Protein AF-A0A132P4V0-F1 (afdb_monomer)

Sequence (100 aa):
MESVKKQEPFQLTLSKKEEKLRRRKKIIAGIKTNKFLYVMILPGVLYFLIFRYLPMGGLVIAFQDYQPFLGIMGSPWVGFKHFIRLFTEPTFFTLRRLYN

Radius of gyration: 31.34 Å; Cα contacts (8 Å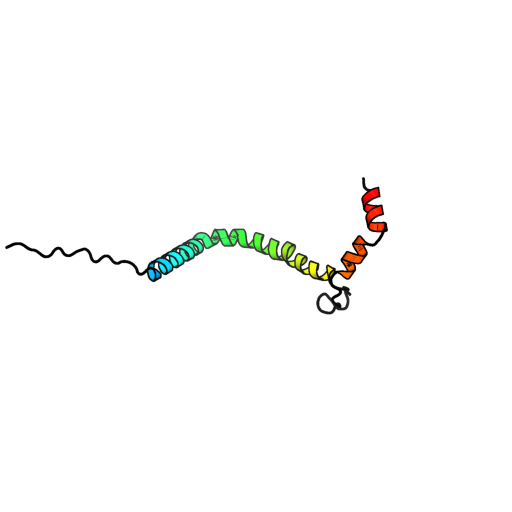, |Δi|>4): 35; chains: 1; bounding box: 52×61×81 Å

Solvent-accessible surface area (backbone atoms only — not comparable to full-atom values): 6090 Å² total; per-residue (Å²): 141,82,79,81,76,80,76,70,77,83,73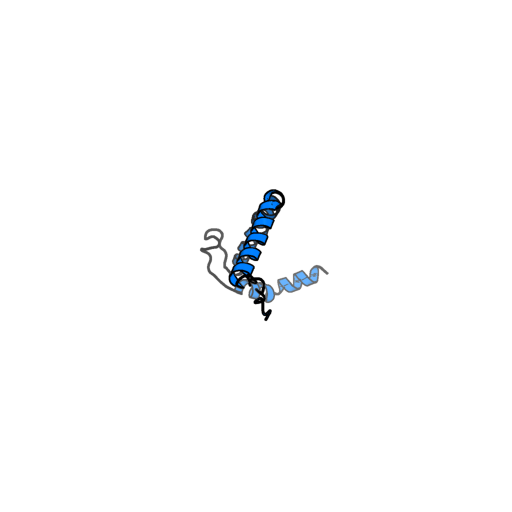,80,72,64,52,72,67,54,51,53,50,50,51,51,51,52,52,55,50,54,55,60,73,46,47,66,63,52,58,68,48,42,61,60,52,50,49,44,44,59,72,57,50,50,61,55,62,57,59,58,48,65,28,29,60,69,38,86,91,50,35,92,86,60,28,54,78,54,51,60,56,59,56,52,49,56,75,67,41,68,62,56,60,51,54,66,57,75,78,112

InterPro domains:
  IPR035906 MetI-like superfamily [SSF161098] (33-93)

pLDDT: mean 81.33, std 12.84, range [42.94, 96.81]

Structure (mmCIF, N/CA/C/O backbone):
data_AF-A0A132P4V0-F1
#
_entry.id   AF-A0A132P4V0-F1
#
loop_
_atom_site.group_PDB
_atom_site.id
_atom_site.type_symbol
_atom_site.label_atom_id
_atom_site.label_alt_id
_atom_site.label_comp_id
_atom_site.label_asym_id
_atom_site.label_entity_id
_atom_site.label_seq_id
_atom_site.pdbx_PDB_ins_code
_atom_site.Cartn_x
_atom_site.Cartn_y
_atom_site.Cartn_z
_atom_site.occupancy
_atom_site.B_iso_or_equiv
_atom_site.auth_seq_id
_atom_site.auth_comp_id
_atom_site.auth_asym_id
_atom_site.auth_atom_id
_atom_site.pdbx_PDB_model_num
ATOM 1 N N . MET A 1 1 ? -22.539 -48.987 61.923 1.00 42.94 1 MET A N 1
ATOM 2 C CA . MET A 1 1 ? -23.271 -48.891 60.642 1.00 42.94 1 MET A CA 1
ATOM 3 C C . MET A 1 1 ? -23.313 -47.426 60.262 1.00 42.94 1 MET A C 1
ATOM 5 O O . MET A 1 1 ? -24.288 -46.752 60.544 1.00 42.94 1 MET A O 1
ATOM 9 N N . GLU A 1 2 ? -22.223 -46.900 59.717 1.00 49.97 2 GLU A N 1
ATOM 10 C CA . GLU A 1 2 ? -22.175 -45.493 59.329 1.00 49.97 2 GLU A CA 1
ATOM 11 C C . GLU A 1 2 ? -21.333 -45.385 58.064 1.00 49.97 2 GLU A C 1
ATOM 13 O O . GLU A 1 2 ? -20.116 -45.250 58.080 1.00 49.97 2 GLU A O 1
ATOM 18 N N . SER A 1 3 ? -22.010 -45.560 56.936 1.00 44.97 3 SER A N 1
ATOM 19 C CA . SER A 1 3 ? -21.506 -45.211 55.615 1.00 44.97 3 SER A CA 1
ATOM 20 C C . SER A 1 3 ? -22.457 -44.175 55.032 1.00 44.97 3 SER A C 1
ATOM 22 O O . SER A 1 3 ? -23.169 -44.404 54.054 1.00 44.97 3 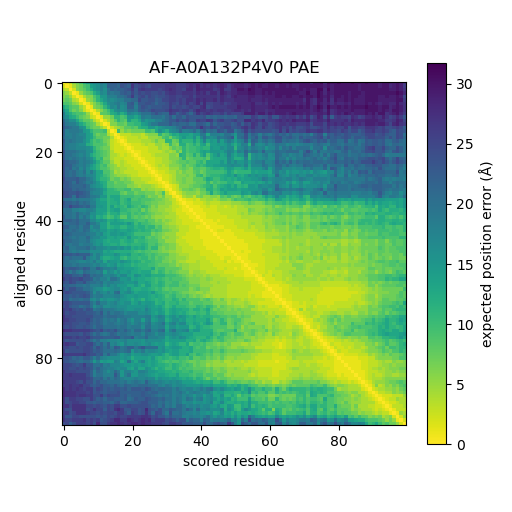SER A O 1
ATOM 24 N N . VAL A 1 4 ? -22.489 -43.006 55.680 1.00 58.97 4 VAL A N 1
ATOM 25 C CA . VAL A 1 4 ? -23.101 -41.810 55.103 1.00 58.97 4 VAL A CA 1
ATOM 26 C C . VAL A 1 4 ? -22.280 -41.448 53.871 1.00 58.97 4 VAL A C 1
ATOM 28 O O . VAL A 1 4 ? -21.158 -40.949 53.927 1.00 58.97 4 VAL A O 1
ATOM 31 N N . LYS A 1 5 ? -22.867 -41.832 52.744 1.00 57.53 5 LYS A N 1
ATOM 32 C CA . LYS A 1 5 ? -22.468 -41.624 51.361 1.00 57.53 5 LYS A CA 1
ATOM 33 C C . LYS A 1 5 ? -21.943 -40.197 51.174 1.00 57.53 5 LYS A C 1
ATOM 35 O O . LYS A 1 5 ? -22.711 -39.243 51.117 1.00 57.53 5 LYS A O 1
ATOM 40 N N . LYS A 1 6 ? -20.620 -40.077 51.078 1.00 53.84 6 LYS A N 1
ATOM 41 C CA . LYS A 1 6 ? -19.894 -38.862 50.705 1.00 53.84 6 LYS A CA 1
ATOM 42 C C . LYS A 1 6 ? -20.426 -38.380 49.352 1.00 53.84 6 LYS A C 1
ATOM 44 O O . LYS A 1 6 ? -20.102 -38.949 48.314 1.00 53.84 6 LYS A O 1
ATOM 49 N N . GLN A 1 7 ? -21.300 -37.378 49.374 1.00 56.84 7 GLN A N 1
ATOM 50 C CA . GLN A 1 7 ? -21.651 -36.607 48.188 1.00 56.84 7 GLN A CA 1
ATOM 51 C C . GLN A 1 7 ? -20.399 -35.834 47.790 1.00 56.84 7 GLN A C 1
ATOM 53 O O . GLN A 1 7 ? -20.018 -34.858 48.434 1.00 56.84 7 GLN A O 1
ATOM 58 N N . GLU A 1 8 ? -19.714 -36.322 46.763 1.00 61.16 8 GLU A N 1
ATOM 59 C CA . GLU A 1 8 ? -18.687 -35.532 46.104 1.00 61.16 8 GLU A CA 1
ATOM 60 C C . GLU A 1 8 ? -19.342 -34.264 45.543 1.00 61.16 8 GLU A C 1
ATOM 62 O O . GLU A 1 8 ? -20.445 -34.350 44.988 1.00 61.16 8 GLU A O 1
ATOM 67 N N . PRO A 1 9 ? -18.724 -33.079 45.705 1.00 49.00 9 PRO A N 1
ATOM 68 C CA . PRO A 1 9 ? -19.276 -31.864 45.133 1.00 49.00 9 PRO A CA 1
ATOM 69 C C . PRO A 1 9 ? -19.427 -32.092 43.631 1.00 49.00 9 PRO A C 1
ATOM 71 O O . PRO A 1 9 ? -18.476 -32.516 42.976 1.00 49.00 9 PRO A O 1
ATOM 74 N N . PHE A 1 10 ? -20.625 -31.845 43.097 1.00 59.88 10 PHE A N 1
ATOM 75 C CA . PHE A 1 10 ? -20.894 -31.854 41.664 1.00 59.88 10 PHE A CA 1
ATOM 76 C C . PHE A 1 10 ? -19.954 -30.840 41.009 1.00 59.88 10 PHE A C 1
ATOM 78 O O . PHE A 1 10 ? -20.235 -29.641 40.963 1.00 59.88 10 PHE A O 1
ATOM 85 N N . GLN A 1 11 ? -18.785 -31.314 40.582 1.00 51.06 11 GLN A N 1
ATOM 86 C CA . GLN A 1 11 ? -17.819 -30.517 39.858 1.00 51.06 11 GLN A CA 1
ATOM 87 C C . GLN A 1 11 ? -18.494 -30.179 38.536 1.00 51.06 11 GLN A C 1
ATOM 89 O O . GLN A 1 11 ? -18.570 -31.017 37.639 1.00 51.06 11 GLN A O 1
ATOM 94 N N . LEU A 1 12 ? -19.014 -28.954 38.421 1.00 59.88 12 LEU A N 1
ATOM 95 C CA . LEU A 1 12 ? -19.341 -28.348 37.138 1.00 59.88 12 LEU A CA 1
ATOM 96 C C . LEU A 1 12 ? -18.026 -28.211 36.371 1.00 59.88 12 LEU A C 1
ATOM 98 O O . LEU A 1 12 ? -17.414 -27.143 36.317 1.00 59.88 12 LEU A O 1
ATOM 102 N N . THR A 1 13 ? -17.558 -29.316 35.795 1.00 60.34 13 THR A N 1
ATOM 103 C CA . THR A 1 13 ? -16.521 -29.305 34.778 1.00 60.34 13 THR A CA 1
ATOM 104 C C . THR A 1 13 ? -17.152 -28.595 33.597 1.00 60.34 13 THR A C 1
ATOM 106 O O . THR A 1 13 ? -17.839 -29.214 32.783 1.00 60.34 13 THR A O 1
ATOM 109 N N . LEU A 1 14 ? -17.011 -27.268 33.566 1.00 63.59 14 LEU A N 1
ATOM 110 C CA . LEU A 1 14 ? -17.449 -26.450 32.449 1.00 63.59 14 LEU A CA 1
ATOM 111 C C . LEU A 1 14 ? -16.876 -27.112 31.206 1.00 63.59 14 LEU A C 1
ATOM 113 O O . LEU A 1 14 ? -15.656 -27.223 31.054 1.00 63.59 14 LEU A O 1
ATOM 117 N N . SER A 1 15 ? -17.763 -27.629 30.356 1.00 75.75 15 SER A N 1
ATOM 118 C CA . SER A 1 15 ? -17.365 -28.236 29.094 1.00 75.75 15 SER A CA 1
ATOM 119 C C . SER A 1 15 ? -16.394 -27.269 28.424 1.00 75.75 15 SER A C 1
ATOM 121 O O . SER A 1 15 ? -16.658 -26.067 28.402 1.00 75.75 15 SER A O 1
ATOM 123 N N . LYS A 1 16 ? -15.258 -27.740 27.889 1.00 72.75 16 LYS A N 1
ATOM 124 C CA . LYS A 1 16 ? -14.226 -26.876 27.263 1.00 72.75 16 LYS A CA 1
ATOM 125 C C . LYS A 1 16 ? -14.823 -25.822 26.310 1.00 72.75 16 LYS A C 1
ATOM 127 O O . LYS A 1 16 ? -14.265 -24.741 26.113 1.00 72.75 16 LYS A O 1
ATOM 132 N N . LYS A 1 17 ? -15.981 -26.135 25.717 1.00 71.25 17 LYS A N 1
ATOM 133 C CA . LYS A 1 17 ? -16.802 -25.242 24.894 1.00 71.25 17 LYS A CA 1
ATOM 134 C C . LYS A 1 17 ? -17.326 -24.016 25.662 1.00 71.25 17 LYS A C 1
ATOM 136 O O . LYS A 1 17 ? -17.238 -22.902 25.146 1.00 71.25 17 LYS A O 1
ATOM 141 N N . GLU A 1 18 ? -17.822 -24.197 26.878 1.00 77.38 18 GLU A N 1
ATOM 142 C CA . GLU A 1 18 ? -18.320 -23.139 27.764 1.00 77.38 18 GLU A CA 1
ATOM 143 C C . GLU A 1 18 ? -17.193 -22.249 28.289 1.00 77.38 18 GLU A C 1
ATOM 145 O O . GLU A 1 18 ? -17.329 -21.023 28.281 1.00 77.38 18 GLU A O 1
ATOM 150 N N . GLU A 1 19 ? -16.033 -22.820 28.626 1.00 80.00 19 GLU A N 1
ATOM 151 C CA . GLU A 1 19 ? -14.848 -22.026 28.975 1.00 80.00 19 GLU A CA 1
ATOM 152 C C . GLU A 1 19 ? -14.382 -21.143 27.811 1.00 80.00 19 GLU A C 1
ATOM 154 O O . GLU A 1 19 ? -14.103 -19.952 27.993 1.00 80.00 19 GLU A O 1
ATOM 159 N N . LYS A 1 20 ? -14.345 -21.690 26.588 1.00 76.31 20 LYS A N 1
ATOM 160 C CA . LYS A 1 20 ? -13.978 -20.937 25.378 1.00 76.31 20 LYS A CA 1
ATOM 161 C C . LYS A 1 20 ? -14.976 -19.814 25.092 1.00 76.31 20 LYS A C 1
ATOM 163 O O . LYS A 1 20 ? -14.567 -18.704 24.739 1.00 76.31 20 LYS A O 1
ATOM 168 N N . LEU A 1 21 ? -16.273 -20.072 25.271 1.00 81.19 21 LEU A N 1
ATOM 169 C CA . LEU A 1 21 ? -17.327 -19.073 25.088 1.00 81.19 21 LEU A CA 1
ATOM 170 C C . LEU A 1 21 ? -17.224 -17.953 26.133 1.00 81.19 21 LEU A C 1
ATOM 172 O O . LEU A 1 21 ? -17.322 -16.773 25.789 1.00 81.19 21 LEU A O 1
ATOM 176 N N . ARG A 1 22 ? -16.957 -18.306 27.392 1.00 81.19 22 ARG A N 1
ATOM 177 C CA . ARG A 1 22 ? -16.782 -17.358 28.497 1.00 81.19 22 ARG A CA 1
ATOM 178 C C . ARG A 1 22 ? -15.515 -16.512 28.328 1.00 81.19 22 ARG A C 1
ATOM 180 O O . ARG A 1 22 ? -15.579 -15.300 28.529 1.00 81.19 22 ARG A O 1
ATOM 187 N N . ARG A 1 23 ? -14.403 -17.096 27.857 1.00 81.81 23 ARG A N 1
ATOM 188 C CA . ARG A 1 23 ? -13.190 -16.347 27.461 1.00 81.81 23 ARG A CA 1
ATOM 189 C C . ARG A 1 23 ? -13.477 -15.351 26.338 1.00 81.81 23 ARG A C 1
ATOM 191 O O . ARG A 1 23 ? -13.119 -14.184 26.469 1.00 81.81 23 ARG A O 1
ATOM 198 N N . ARG A 1 24 ? -14.170 -15.772 25.271 1.00 79.69 24 ARG A N 1
ATOM 199 C CA . ARG A 1 24 ? -14.571 -14.876 24.168 1.00 79.69 24 ARG A CA 1
ATOM 200 C C . ARG A 1 24 ? -15.445 -13.724 24.660 1.00 79.69 24 ARG A C 1
ATOM 202 O O . ARG A 1 24 ? -15.154 -12.574 24.347 1.00 79.69 24 ARG A O 1
ATOM 209 N N . LYS A 1 25 ? -16.465 -14.012 25.478 1.00 79.00 25 LYS A N 1
ATOM 210 C CA . LYS A 1 25 ? -17.328 -12.982 26.079 1.00 79.00 25 LYS A CA 1
ATOM 211 C C . LYS A 1 25 ? -16.535 -12.009 26.955 1.00 79.00 25 LYS A C 1
ATOM 213 O O . LYS A 1 25 ? -16.787 -10.815 26.871 1.00 79.00 25 LYS A O 1
ATOM 218 N N . LYS A 1 26 ? -15.553 -12.483 27.731 1.00 81.62 26 LYS A N 1
ATOM 219 C CA . LYS A 1 26 ? -14.698 -11.632 28.577 1.00 81.62 26 LYS A CA 1
ATOM 220 C C . LYS A 1 26 ? -13.805 -10.695 27.751 1.00 81.62 26 LYS A C 1
ATOM 222 O O . LYS A 1 26 ? -13.691 -9.525 28.092 1.00 81.62 26 LYS A O 1
ATOM 227 N N . ILE A 1 27 ? -13.237 -11.181 26.644 1.00 81.56 27 ILE A N 1
ATOM 228 C CA . ILE A 1 27 ? -12.435 -10.362 25.716 1.00 81.56 27 ILE A CA 1
ATOM 229 C C . ILE A 1 27 ? -13.310 -9.296 25.047 1.00 81.56 27 ILE A C 1
ATOM 231 O O . ILE A 1 27 ? -12.973 -8.117 25.067 1.00 81.56 27 ILE A O 1
ATOM 235 N N . ILE A 1 28 ? -14.467 -9.691 24.511 1.00 81.44 28 ILE A N 1
ATOM 236 C CA . ILE A 1 28 ? -15.398 -8.766 23.847 1.00 81.44 28 ILE A CA 1
ATOM 237 C C . ILE A 1 28 ? -15.960 -7.739 24.844 1.00 81.44 28 ILE A C 1
ATOM 239 O O . ILE A 1 28 ? -16.100 -6.565 24.505 1.00 81.44 28 ILE A O 1
ATOM 243 N N . ALA A 1 29 ? -16.242 -8.154 26.083 1.00 77.56 29 ALA A N 1
ATOM 244 C CA . ALA A 1 29 ? -16.664 -7.253 27.153 1.00 77.56 29 ALA A CA 1
ATOM 245 C C . ALA A 1 29 ? -15.562 -6.242 27.509 1.00 77.56 29 ALA A C 1
ATOM 247 O O . ALA A 1 29 ? -15.858 -5.057 27.617 1.00 77.56 29 ALA A O 1
ATOM 248 N N . GLY A 1 30 ? -14.298 -6.675 27.599 1.00 72.00 30 GLY A N 1
ATOM 249 C CA . GLY A 1 30 ? -13.158 -5.780 27.831 1.00 72.00 30 GLY A CA 1
ATOM 250 C C . GLY A 1 30 ? -12.954 -4.752 26.712 1.00 72.00 30 GLY A C 1
ATOM 251 O O . GLY A 1 30 ? -12.672 -3.588 26.987 1.00 72.00 30 GLY A O 1
ATOM 252 N N . ILE A 1 31 ? -13.176 -5.148 25.455 1.00 74.62 31 ILE A N 1
ATOM 253 C CA . ILE A 1 31 ? -13.126 -4.234 24.302 1.00 74.62 31 ILE A CA 1
ATOM 254 C C . ILE A 1 31 ? -14.270 -3.207 24.367 1.00 74.62 31 ILE A C 1
ATOM 256 O O . ILE A 1 31 ? -14.053 -2.028 24.090 1.00 74.62 31 ILE A O 1
ATOM 260 N N . LYS A 1 32 ? -15.477 -3.621 24.780 1.00 74.75 32 LYS A N 1
ATOM 261 C CA . LYS A 1 32 ? -16.629 -2.714 24.943 1.00 74.75 32 LYS A CA 1
ATOM 262 C C . LYS A 1 32 ? -16.424 -1.669 26.042 1.00 74.75 32 LYS A C 1
ATOM 264 O O . LYS A 1 32 ? -16.866 -0.537 25.860 1.00 74.75 32 LYS A O 1
ATOM 269 N N . THR A 1 33 ? -15.766 -2.022 27.147 1.00 74.38 33 THR A N 1
ATOM 270 C CA . THR A 1 33 ? -15.496 -1.086 28.254 1.00 74.38 33 THR A CA 1
ATOM 271 C C . THR A 1 33 ? -14.582 0.063 27.819 1.00 74.38 33 THR A C 1
ATOM 273 O O . THR A 1 33 ? -14.807 1.206 28.201 1.00 74.38 33 THR A O 1
ATOM 276 N N . ASN A 1 34 ? -13.612 -0.203 26.939 1.00 82.31 34 ASN A N 1
ATOM 277 C CA . ASN A 1 34 ? -12.617 0.783 26.502 1.00 82.31 34 ASN A CA 1
ATOM 278 C C . ASN A 1 34 ? -12.996 1.509 25.199 1.00 82.31 34 ASN A C 1
ATOM 280 O O . ASN A 1 34 ? -12.121 1.924 24.439 1.00 82.31 34 ASN A O 1
ATOM 284 N N . LYS A 1 35 ? -14.295 1.687 24.920 1.00 82.38 35 LYS A N 1
ATOM 285 C CA . LYS A 1 35 ? -14.786 2.306 23.674 1.00 82.38 35 LYS A CA 1
ATOM 286 C C . LYS A 1 35 ? -14.176 3.691 23.407 1.00 82.38 35 LYS A C 1
ATOM 288 O O . LYS A 1 35 ? -13.837 3.983 22.265 1.00 82.38 35 LYS A O 1
ATOM 293 N N . PHE A 1 36 ? -13.994 4.518 24.440 1.00 87.50 36 PHE A N 1
ATOM 294 C CA . PHE A 1 36 ? -13.416 5.862 24.303 1.00 87.50 36 PHE A CA 1
ATOM 295 C C . PHE A 1 36 ? -11.952 5.847 23.846 1.00 87.50 36 PHE A C 1
ATOM 297 O O . PHE A 1 36 ? -11.579 6.654 23.000 1.00 87.50 36 PHE A O 1
ATOM 304 N N . LEU A 1 37 ? -11.149 4.887 24.321 1.00 86.31 37 LEU A N 1
ATOM 305 C CA . LEU A 1 37 ? -9.756 4.729 23.894 1.00 86.31 37 LEU A CA 1
ATOM 306 C C . LEU A 1 37 ? -9.674 4.439 22.388 1.00 86.31 37 LEU A C 1
ATOM 308 O O . LEU A 1 37 ? -8.880 5.046 21.673 1.00 86.31 37 LEU A O 1
ATOM 312 N N . TYR A 1 38 ? -10.545 3.554 21.890 1.00 87.56 38 TYR A N 1
ATOM 313 C CA . TYR A 1 38 ? -10.624 3.259 20.459 1.00 87.56 38 TYR A CA 1
ATOM 314 C C . TYR A 1 38 ? -11.082 4.469 19.646 1.00 87.56 38 TYR A C 1
ATOM 316 O O . TYR A 1 38 ? -10.524 4.708 18.583 1.00 87.56 38 TYR A O 1
ATOM 324 N N . VAL A 1 39 ? -12.045 5.253 20.144 1.00 92.38 39 VAL A N 1
ATOM 325 C CA . VAL A 1 39 ? -12.522 6.476 19.471 1.00 92.38 39 VAL A CA 1
ATOM 326 C C . VAL A 1 39 ? -11.420 7.534 19.364 1.00 92.38 39 VAL A C 1
ATOM 328 O O . VAL A 1 39 ? -11.330 8.186 18.331 1.00 92.38 39 VAL A O 1
ATOM 331 N N . MET A 1 40 ? -10.551 7.674 20.371 1.00 92.00 40 MET A N 1
ATOM 332 C CA . MET A 1 40 ? -9.418 8.612 20.320 1.00 92.00 40 MET A CA 1
ATOM 333 C C . MET A 1 40 ? -8.342 8.200 19.307 1.00 92.00 40 MET A C 1
ATOM 335 O O . MET A 1 40 ? -7.750 9.055 18.655 1.00 92.00 40 MET A O 1
ATOM 339 N N . ILE A 1 41 ? -8.096 6.897 19.152 1.00 94.19 41 ILE A N 1
ATOM 340 C CA . ILE A 1 41 ? -7.118 6.367 18.186 1.00 94.19 41 ILE A CA 1
ATOM 341 C C . ILE A 1 41 ? -7.696 6.344 16.761 1.00 94.19 41 ILE A C 1
ATOM 343 O O . ILE A 1 41 ? -6.955 6.469 15.783 1.00 94.19 41 ILE A O 1
ATOM 347 N N . LEU A 1 42 ? -9.020 6.212 16.639 1.00 94.56 42 LEU A N 1
ATOM 348 C CA . LEU A 1 42 ? -9.743 6.114 15.374 1.00 94.56 42 LEU A CA 1
ATOM 349 C C . LEU A 1 42 ? -9.353 7.192 14.347 1.00 94.56 42 LEU A C 1
ATOM 351 O O . LEU A 1 42 ? -9.006 6.797 13.236 1.00 94.56 42 LEU A O 1
ATOM 355 N N . PRO A 1 43 ? -9.348 8.508 14.654 1.00 94.06 43 PRO A N 1
ATOM 356 C CA . PRO A 1 43 ? -8.995 9.527 13.666 1.00 94.06 43 PRO A CA 1
ATOM 357 C C . PRO A 1 43 ? -7.549 9.398 13.170 1.00 94.06 43 PRO A C 1
ATOM 359 O O . PRO A 1 43 ? -7.305 9.579 11.980 1.00 94.06 43 PRO A O 1
ATOM 362 N N . GLY A 1 44 ? -6.601 9.023 14.037 1.00 94.88 44 GLY A N 1
ATOM 363 C CA . GLY A 1 44 ? -5.201 8.826 13.646 1.00 94.88 44 GLY A CA 1
ATOM 364 C C . GLY A 1 44 ? -5.017 7.627 12.714 1.00 94.88 44 GLY A C 1
ATOM 365 O O . GLY A 1 44 ? -4.338 7.721 11.692 1.00 94.88 44 GLY A O 1
ATOM 366 N N . VAL A 1 45 ? -5.679 6.509 13.022 1.0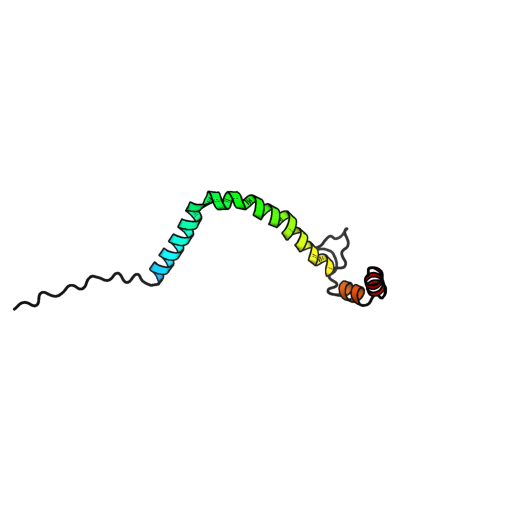0 95.88 45 VAL A N 1
ATOM 367 C CA . VAL A 1 45 ? -5.662 5.315 12.162 1.00 95.88 45 VAL A CA 1
ATOM 368 C C . VAL A 1 45 ? -6.368 5.587 10.838 1.00 95.88 45 VAL A C 1
ATOM 370 O O . VAL A 1 45 ? -5.859 5.207 9.786 1.00 95.88 45 VAL A O 1
ATOM 373 N N . LEU A 1 46 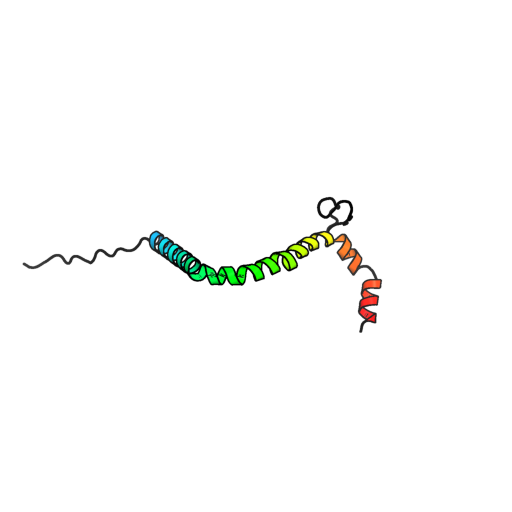? -7.510 6.274 10.866 1.00 96.81 46 LEU A N 1
ATOM 374 C CA . LEU A 1 46 ? -8.264 6.609 9.662 1.00 96.81 46 LEU A CA 1
ATOM 375 C C . LEU A 1 46 ? -7.449 7.519 8.737 1.00 96.81 46 LEU A C 1
ATOM 377 O O . LEU A 1 46 ? -7.356 7.255 7.539 1.00 96.81 46 LEU A O 1
ATOM 381 N N . TYR A 1 47 ? -6.793 8.534 9.305 1.00 96.12 47 TYR A N 1
ATOM 382 C CA . TYR A 1 47 ? -5.866 9.395 8.577 1.00 96.12 47 TYR A CA 1
ATOM 383 C C . TYR A 1 47 ? -4.743 8.578 7.929 1.00 96.12 47 TYR A C 1
ATOM 385 O O . TYR A 1 47 ? -4.494 8.701 6.733 1.00 96.12 47 TYR A O 1
ATOM 393 N N . PHE A 1 48 ? -4.099 7.690 8.687 1.00 96.06 48 PHE A N 1
ATOM 394 C CA . PHE A 1 48 ? -3.026 6.848 8.163 1.00 96.06 48 PHE A CA 1
ATOM 395 C C . PHE A 1 48 ? -3.500 5.943 7.015 1.00 96.06 48 PHE A C 1
ATOM 397 O O . PHE A 1 48 ? -2.817 5.810 5.999 1.00 96.06 48 PHE A O 1
ATOM 404 N N . LEU A 1 49 ? -4.684 5.343 7.141 1.00 96.00 49 LEU A N 1
ATOM 405 C CA . LEU A 1 49 ? -5.252 4.494 6.095 1.00 96.00 49 LEU A CA 1
ATOM 406 C C . LEU A 1 49 ? -5.509 5.282 4.806 1.00 96.00 49 LEU A C 1
ATOM 408 O O . LEU A 1 49 ? -5.108 4.839 3.732 1.00 96.00 49 LEU A O 1
ATOM 412 N N . ILE A 1 50 ? -6.119 6.462 4.907 1.00 96.19 50 ILE A N 1
ATOM 413 C CA . ILE A 1 50 ? -6.476 7.272 3.736 1.00 96.19 50 ILE A CA 1
ATOM 414 C C . ILE A 1 50 ? -5.234 7.894 3.094 1.00 96.19 50 ILE A C 1
AT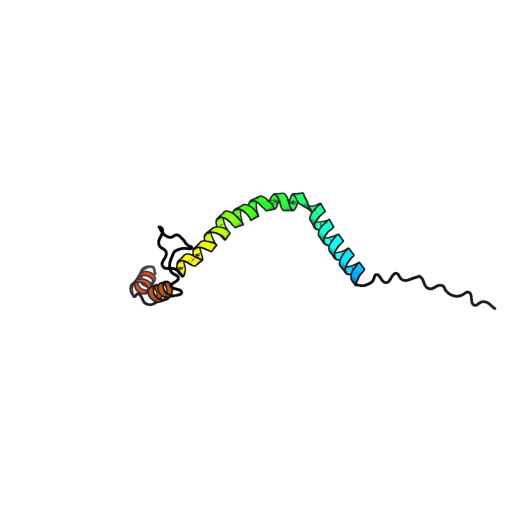OM 416 O O . ILE A 1 50 ? -5.058 7.811 1.885 1.00 96.19 50 ILE A O 1
ATOM 420 N N . PHE A 1 51 ? -4.355 8.509 3.881 1.00 94.31 51 PHE A N 1
ATOM 421 C CA . PHE A 1 51 ? -3.264 9.312 3.327 1.00 94.31 51 PHE A CA 1
ATOM 422 C C . PHE A 1 51 ? -1.970 8.541 3.109 1.00 94.31 51 PHE A C 1
ATOM 424 O O . PHE A 1 51 ? -1.130 8.997 2.341 1.00 94.31 51 PHE A O 1
ATOM 431 N N . ARG A 1 52 ? -1.774 7.391 3.761 1.00 92.31 52 ARG A N 1
ATOM 432 C CA . ARG A 1 52 ? -0.535 6.613 3.630 1.00 92.31 52 ARG A CA 1
ATOM 433 C C . ARG A 1 52 ? -0.749 5.231 3.043 1.00 92.31 52 ARG A C 1
ATOM 435 O O . ARG A 1 52 ? 0.100 4.793 2.277 1.00 92.31 52 ARG A O 1
ATOM 442 N N . TYR A 1 53 ? -1.849 4.550 3.359 1.00 94.44 53 TYR A N 1
ATOM 443 C CA . TYR A 1 53 ? -2.098 3.208 2.824 1.00 94.44 53 TYR A CA 1
ATOM 444 C C . TYR A 1 53 ? -2.775 3.239 1.449 1.00 94.44 53 TYR A C 1
ATOM 446 O O . TYR A 1 53 ? -2.363 2.522 0.543 1.00 94.44 53 TYR A O 1
ATOM 454 N N . LEU A 1 54 ? -3.758 4.118 1.250 1.00 92.62 54 LEU A N 1
ATOM 455 C CA . LEU A 1 54 ? -4.441 4.279 -0.034 1.00 92.62 54 LEU A CA 1
ATOM 456 C C . LEU A 1 54 ? -3.501 4.649 -1.203 1.00 92.62 54 LEU A C 1
ATOM 458 O O . LEU A 1 54 ? -3.581 3.973 -2.230 1.00 92.62 54 LEU A O 1
ATOM 462 N N . PRO A 1 55 ? -2.566 5.623 -1.091 1.00 91.38 55 PRO A N 1
ATOM 463 C CA . PRO A 1 55 ? -1.640 5.916 -2.190 1.00 91.38 55 PRO A CA 1
ATOM 464 C C . PRO A 1 55 ? -0.678 4.763 -2.503 1.00 91.38 55 PRO A C 1
ATOM 466 O O . PRO A 1 55 ? -0.198 4.674 -3.630 1.00 91.38 55 PRO A O 1
ATOM 469 N N . MET A 1 56 ? -0.442 3.833 -1.569 1.00 91.94 56 MET A N 1
ATOM 470 C CA . MET A 1 56 ? 0.353 2.628 -1.849 1.00 91.94 56 MET A CA 1
ATOM 471 C C . MET A 1 56 ? -0.350 1.695 -2.842 1.00 91.94 56 MET A C 1
ATOM 473 O O . MET A 1 56 ? 0.319 0.930 -3.529 1.00 91.94 56 MET A O 1
ATOM 477 N N . GLY A 1 57 ? -1.674 1.794 -3.005 1.00 88.44 57 GLY A N 1
ATOM 478 C CA . GLY A 1 57 ? -2.381 1.121 -4.099 1.00 88.44 57 GLY A CA 1
ATOM 479 C C . GLY A 1 57 ? -1.892 1.562 -5.486 1.00 88.44 57 GLY A C 1
ATOM 480 O O . GLY A 1 57 ? -1.927 0.776 -6.429 1.00 88.44 57 GLY A O 1
ATOM 481 N N . GLY A 1 58 ? -1.344 2.778 -5.601 1.00 86.19 58 GLY A N 1
ATOM 482 C CA . GLY A 1 58 ? -0.721 3.291 -6.822 1.00 86.19 58 GLY A CA 1
ATOM 483 C C . GLY A 1 58 ? 0.560 2.559 -7.229 1.00 86.19 58 GLY A C 1
ATOM 484 O O . GLY A 1 58 ? 0.984 2.693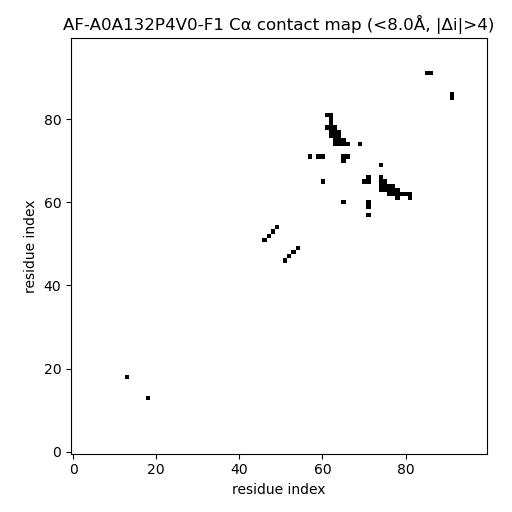 -8.371 1.00 86.19 58 GLY A O 1
ATOM 485 N N . LEU A 1 59 ? 1.150 1.724 -6.362 1.00 90.25 59 LEU A N 1
ATOM 486 C CA . LEU A 1 59 ? 2.311 0.893 -6.715 1.00 90.25 59 LEU A CA 1
ATOM 487 C C . LEU A 1 59 ? 2.021 -0.050 -7.892 1.00 90.25 59 LEU A C 1
ATOM 489 O O . LEU A 1 59 ? 2.938 -0.431 -8.614 1.00 90.25 59 LEU A O 1
ATOM 493 N N . VAL A 1 60 ? 0.748 -0.382 -8.127 1.00 90.00 60 VAL A N 1
ATOM 494 C CA . VAL A 1 60 ? 0.321 -1.198 -9.271 1.00 90.00 60 VAL A CA 1
ATOM 495 C C . VAL A 1 60 ? 0.688 -0.566 -10.623 1.00 90.00 60 VAL A C 1
ATOM 497 O O . VAL A 1 60 ? 0.954 -1.283 -11.585 1.00 90.00 60 VAL A O 1
ATOM 500 N N . ILE A 1 61 ? 0.787 0.767 -10.683 1.00 90.31 61 ILE A N 1
ATOM 501 C CA . ILE A 1 61 ? 1.166 1.539 -11.876 1.00 90.31 61 ILE A CA 1
ATOM 502 C C . ILE A 1 61 ? 2.577 1.160 -12.345 1.00 90.31 61 ILE A C 1
ATOM 504 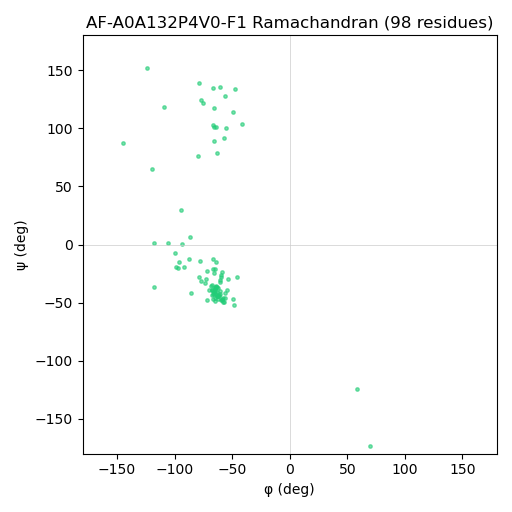O O . ILE A 1 61 ? 2.834 1.137 -13.543 1.00 90.31 61 ILE A O 1
ATOM 508 N N . ALA A 1 62 ? 3.476 0.772 -11.433 1.00 91.06 62 ALA A N 1
ATOM 509 C CA . ALA A 1 62 ? 4.828 0.335 -11.790 1.00 91.06 62 ALA A CA 1
ATOM 510 C C . ALA A 1 62 ? 4.852 -0.954 -12.638 1.00 91.06 62 ALA A C 1
ATOM 512 O O . ALA A 1 62 ? 5.875 -1.265 -13.246 1.00 91.06 62 ALA A O 1
ATOM 513 N N . PHE A 1 63 ? 3.739 -1.691 -12.692 1.00 92.00 63 PHE A N 1
ATOM 514 C CA . PHE A 1 63 ? 3.587 -2.922 -13.470 1.00 92.00 63 PHE A CA 1
ATOM 515 C C . PHE A 1 63 ? 2.731 -2.746 -14.729 1.00 92.00 63 PHE A C 1
ATOM 517 O O . PHE A 1 63 ? 2.491 -3.710 -15.458 1.00 92.00 63 PHE A O 1
ATOM 524 N N . GLN A 1 64 ? 2.255 -1.532 -14.995 1.00 91.75 64 GLN A N 1
ATOM 525 C CA . GLN A 1 64 ? 1.366 -1.226 -16.111 1.00 91.75 64 GLN A CA 1
ATOM 526 C C . GLN A 1 64 ? 1.964 -0.133 -16.996 1.00 91.75 64 GLN A C 1
ATOM 528 O O . GLN A 1 64 ? 2.725 0.715 -16.532 1.00 91.75 64 GLN A O 1
ATOM 533 N N . ASP A 1 65 ? 1.626 -0.130 -18.283 1.00 90.88 65 ASP A N 1
ATOM 534 C CA . ASP A 1 65 ? 1.921 1.004 -19.165 1.00 90.88 65 ASP A CA 1
ATOM 535 C C . ASP A 1 65 ? 0.864 2.089 -18.923 1.00 90.88 65 ASP A C 1
ATOM 537 O O . ASP A 1 65 ? -0.127 2.201 -19.642 1.00 90.88 65 ASP A O 1
ATOM 541 N N . TYR A 1 66 ? 1.005 2.799 -17.801 1.00 88.88 66 TYR A N 1
ATOM 542 C CA . TYR A 1 66 ? -0.030 3.697 -17.303 1.00 88.88 66 TYR A CA 1
ATOM 543 C C . TYR A 1 66 ? -0.270 4.881 -18.235 1.00 88.88 66 TYR A C 1
ATOM 545 O O . TYR A 1 66 ? 0.594 5.739 -18.420 1.00 88.88 66 TYR A O 1
ATOM 553 N N . GLN A 1 67 ? -1.489 4.963 -18.758 1.00 86.94 67 GLN A N 1
ATOM 554 C CA . GLN A 1 67 ? -1.966 6.102 -19.526 1.00 86.94 67 GLN A CA 1
ATOM 555 C C . GLN A 1 67 ? -3.006 6.865 -18.691 1.00 86.94 67 GLN A C 1
ATOM 557 O O . GLN A 1 67 ? -4.067 6.309 -18.397 1.00 86.94 67 GLN A O 1
ATOM 562 N N . PRO A 1 68 ? -2.772 8.149 -18.345 1.00 86.44 68 PRO A N 1
ATOM 563 C CA . PRO A 1 68 ? -3.690 8.930 -17.508 1.00 86.44 68 PRO A CA 1
ATOM 564 C C . PRO A 1 68 ? -5.136 8.968 -18.019 1.00 86.44 68 PRO A C 1
ATOM 566 O O . PRO A 1 68 ? -6.066 9.050 -17.226 1.00 86.44 68 PRO A O 1
ATOM 569 N N . PHE A 1 69 ? -5.323 8.868 -19.338 1.00 88.06 69 PHE A N 1
ATOM 570 C CA . PHE A 1 69 ? -6.632 8.888 -19.994 1.00 88.06 69 PHE A CA 1
ATOM 571 C C . PHE A 1 69 ? -7.449 7.600 -19.779 1.00 88.06 69 PHE A C 1
ATOM 573 O O . PHE A 1 69 ? -8.674 7.641 -19.771 1.00 88.06 69 PHE A O 1
ATOM 580 N N . LEU A 1 70 ? -6.774 6.460 -19.604 1.00 85.06 70 LEU A N 1
ATOM 581 C CA . LEU A 1 70 ? -7.381 5.136 -19.395 1.00 85.06 70 LEU A CA 1
ATOM 582 C C . LEU A 1 70 ? -7.465 4.765 -17.903 1.00 85.06 70 LEU A C 1
ATOM 584 O O . LEU A 1 70 ? -8.179 3.837 -17.519 1.00 85.06 70 LEU A O 1
ATOM 588 N N . GLY A 1 71 ? -6.742 5.493 -17.048 1.00 84.12 71 GLY A N 1
ATOM 589 C CA . GLY A 1 71 ? -6.679 5.256 -15.611 1.00 84.12 71 GLY A CA 1
ATOM 590 C C . GLY A 1 71 ? -5.933 3.970 -15.234 1.00 84.12 71 GLY A C 1
ATOM 591 O O . GLY A 1 71 ? -5.340 3.283 -16.065 1.00 84.12 71 GLY A O 1
ATOM 592 N N . ILE A 1 72 ? -5.966 3.639 -13.940 1.00 80.81 72 ILE A N 1
ATOM 593 C CA . ILE A 1 72 ? -5.223 2.505 -13.350 1.00 80.81 72 ILE A CA 1
ATOM 594 C C . ILE A 1 72 ? -5.827 1.143 -13.748 1.00 80.81 72 ILE A C 1
ATOM 596 O O . ILE A 1 72 ? -5.155 0.121 -13.697 1.00 80.81 72 ILE A O 1
ATOM 600 N N . MET A 1 73 ? -7.105 1.108 -14.133 1.00 80.81 73 MET A N 1
ATOM 601 C CA . MET A 1 73 ? -7.805 -0.139 -14.480 1.00 80.81 73 MET A CA 1
ATOM 602 C C . MET A 1 73 ? -7.872 -0.399 -15.991 1.00 80.81 73 MET A C 1
ATOM 604 O O . MET A 1 73 ? -8.100 -1.535 -16.390 1.00 80.81 73 MET A O 1
ATOM 608 N N . GLY A 1 74 ? -7.680 0.627 -16.829 1.00 81.88 74 GLY A N 1
ATOM 609 C CA . GLY A 1 74 ? -7.711 0.507 -18.292 1.00 81.88 74 GLY A CA 1
ATOM 610 C C . GLY A 1 74 ? -6.333 0.434 -18.952 1.00 81.88 74 GLY A C 1
ATOM 611 O O . GLY A 1 74 ? -6.246 0.210 -20.157 1.00 81.88 74 GLY A O 1
ATOM 612 N N . SER A 1 75 ? -5.258 0.640 -18.189 1.00 88.44 75 SER A N 1
ATOM 613 C CA . SER A 1 75 ? -3.894 0.609 -18.717 1.00 88.44 75 SER A CA 1
ATOM 614 C C . SER A 1 75 ? -3.401 -0.835 -18.903 1.00 88.44 75 SER A C 1
ATOM 616 O O . SER A 1 75 ? -3.657 -1.688 -18.048 1.00 88.44 75 SER A O 1
ATOM 618 N N . PRO A 1 76 ? -2.686 -1.148 -19.999 1.00 88.25 76 PRO A N 1
ATOM 619 C CA . PRO A 1 76 ? -2.221 -2.504 -20.261 1.00 88.25 76 PRO A CA 1
ATOM 620 C C . PRO A 1 76 ? -1.171 -2.944 -19.232 1.00 88.25 76 PRO A C 1
ATOM 622 O O . PRO A 1 76 ? -0.230 -2.215 -18.911 1.00 88.25 76 PRO A O 1
ATOM 625 N N . TRP A 1 77 ? -1.316 -4.170 -18.727 1.00 92.25 77 TRP A N 1
ATOM 626 C CA . TRP A 1 77 ? -0.368 -4.768 -17.789 1.00 92.25 77 TRP A CA 1
ATOM 627 C C . TRP A 1 77 ? 0.904 -5.220 -18.512 1.00 92.25 77 TRP A C 1
ATOM 629 O O . TRP A 1 77 ? 0.848 -6.053 -19.414 1.00 92.25 77 TRP A O 1
ATOM 639 N N . VAL A 1 78 ? 2.062 -4.705 -18.096 1.00 91.69 78 VAL A N 1
ATOM 640 C CA . VAL A 1 78 ? 3.374 -4.986 -18.716 1.00 91.69 78 VAL A CA 1
ATOM 641 C C . VAL A 1 78 ? 4.358 -5.681 -17.770 1.00 91.69 78 VAL A C 1
ATOM 643 O O . VAL A 1 78 ? 5.498 -5.961 -18.149 1.00 91.69 78 VAL A O 1
ATOM 646 N N . GLY A 1 79 ? 3.939 -5.980 -16.537 1.00 90.62 79 GLY A N 1
ATOM 647 C CA . GLY A 1 79 ? 4.738 -6.695 -15.546 1.00 90.62 79 GLY A CA 1
ATOM 648 C C . GLY A 1 79 ? 6.050 -5.975 -15.235 1.00 90.62 79 GLY A C 1
ATOM 649 O O . GLY A 1 79 ? 6.059 -4.807 -14.865 1.00 90.62 79 GLY A O 1
ATOM 650 N N . PHE A 1 80 ? 7.178 -6.667 -15.394 1.00 93.31 80 PHE A N 1
ATOM 651 C CA . PHE A 1 80 ? 8.498 -6.148 -15.016 1.00 93.31 80 PHE A CA 1
ATOM 652 C C . PHE A 1 80 ? 9.199 -5.312 -16.096 1.00 93.31 80 PHE A C 1
ATOM 654 O O . PHE A 1 80 ? 10.350 -4.922 -15.903 1.00 93.31 80 PHE A O 1
ATOM 661 N N . LYS A 1 81 ? 8.532 -5.000 -17.216 1.00 92.44 81 LYS A N 1
ATOM 662 C CA . LYS A 1 81 ? 9.116 -4.237 -18.336 1.00 92.44 81 LYS A CA 1
ATOM 663 C C . LYS A 1 81 ? 9.817 -2.951 -17.876 1.00 92.44 81 LYS A C 1
ATOM 665 O O . LYS A 1 81 ? 10.951 -2.692 -18.277 1.00 92.44 81 LYS A O 1
ATOM 670 N N . HIS A 1 82 ? 9.168 -2.172 -17.011 1.00 91.31 82 HIS A N 1
ATOM 671 C CA . HIS A 1 82 ? 9.709 -0.904 -16.505 1.00 91.31 82 HIS A CA 1
ATOM 672 C C . HIS A 1 82 ? 10.934 -1.101 -15.609 1.00 91.31 82 HIS A C 1
ATOM 674 O O . HIS A 1 82 ? 11.905 -0.360 -15.730 1.00 91.31 82 HIS A O 1
ATOM 680 N N . PHE A 1 83 ? 10.929 -2.141 -14.773 1.00 91.25 83 PHE A N 1
ATOM 681 C CA . PHE A 1 83 ? 12.066 -2.495 -13.923 1.00 91.25 83 PHE A CA 1
ATOM 682 C C . PHE A 1 83 ? 13.268 -2.952 -14.752 1.00 91.25 83 PHE A C 1
ATOM 684 O O . PHE A 1 83 ? 14.373 -2.461 -14.545 1.00 91.25 83 PHE A O 1
ATOM 691 N N . ILE A 1 84 ? 13.059 -3.837 -15.733 1.00 90.62 84 ILE A N 1
ATOM 692 C CA . ILE A 1 84 ? 14.127 -4.296 -16.635 1.00 90.62 84 ILE A CA 1
ATOM 693 C C . ILE A 1 84 ? 14.746 -3.099 -17.355 1.00 90.62 84 ILE A C 1
ATOM 695 O O . ILE A 1 84 ? 15.968 -2.966 -17.381 1.00 90.62 84 ILE A O 1
ATOM 699 N N . ARG A 1 85 ? 13.915 -2.190 -17.884 1.00 89.00 85 ARG A N 1
ATOM 700 C CA . ARG A 1 85 ? 14.395 -0.958 -18.517 1.00 89.00 85 ARG A CA 1
ATOM 701 C C . ARG A 1 85 ? 15.236 -0.130 -17.547 1.00 89.00 85 ARG A C 1
ATOM 703 O O . ARG A 1 85 ? 16.345 0.232 -17.906 1.00 89.00 85 ARG A O 1
ATOM 710 N N . LEU A 1 86 ? 14.755 0.110 -16.329 1.00 88.00 86 LEU A N 1
ATOM 711 C CA . LEU A 1 86 ? 15.476 0.882 -15.313 1.00 88.00 86 LEU A CA 1
ATOM 712 C C . LEU A 1 86 ? 16.872 0.306 -15.010 1.00 88.00 86 LEU A C 1
ATOM 714 O O . LEU A 1 86 ? 17.829 1.063 -14.899 1.00 88.00 86 LEU A O 1
ATOM 718 N N . PHE A 1 87 ? 16.998 -1.021 -14.906 1.00 87.12 87 PHE A N 1
ATOM 719 C CA . PHE A 1 87 ? 18.263 -1.690 -14.571 1.00 87.12 87 PHE A CA 1
ATOM 720 C C . PHE A 1 87 ? 19.167 -1.998 -15.769 1.00 87.12 87 PHE A C 1
ATOM 722 O O . PHE A 1 87 ? 20.321 -2.363 -15.567 1.00 87.12 87 PHE A O 1
ATOM 729 N N . THR A 1 88 ? 18.672 -1.880 -16.999 1.00 87.06 88 THR A N 1
ATOM 730 C CA . THR A 1 88 ? 19.480 -2.096 -18.216 1.00 87.06 88 THR A CA 1
ATOM 731 C C . THR A 1 88 ? 19.989 -0.773 -18.789 1.00 87.06 88 THR A C 1
ATOM 733 O O . THR A 1 88 ? 20.945 -0.746 -19.560 1.00 87.06 88 THR A O 1
ATOM 736 N N . GLU A 1 89 ? 19.347 0.338 -18.431 1.00 86.81 89 GLU A N 1
ATOM 737 C CA . GLU A 1 89 ? 19.640 1.646 -18.998 1.00 86.81 89 GLU A CA 1
ATOM 738 C C . GLU A 1 89 ? 20.947 2.226 -18.386 1.00 86.81 89 GLU A C 1
ATOM 740 O O . GLU A 1 89 ? 21.086 2.306 -17.159 1.00 86.81 89 GLU A O 1
ATOM 745 N N . PRO A 1 90 ? 21.956 2.587 -19.212 1.00 78.56 90 PRO A N 1
ATOM 746 C CA . PRO A 1 90 ? 23.280 3.006 -18.723 1.00 78.56 90 PRO A CA 1
ATOM 747 C C . PRO A 1 90 ? 23.279 4.321 -17.928 1.00 78.56 90 PRO A C 1
ATOM 749 O O . PRO A 1 90 ? 24.165 4.564 -17.096 1.00 78.56 90 PRO A O 1
ATOM 752 N N . THR A 1 91 ? 22.293 5.182 -18.172 1.00 80.06 91 THR A N 1
ATOM 753 C CA . THR A 1 91 ? 22.143 6.483 -17.514 1.00 80.06 91 THR A CA 1
ATOM 754 C C . THR A 1 91 ? 21.816 6.296 -16.038 1.00 80.06 91 THR A C 1
ATOM 756 O O . THR A 1 91 ? 22.359 7.027 -15.209 1.00 80.06 91 THR A O 1
ATOM 759 N N . PHE A 1 92 ? 21.052 5.261 -15.668 1.00 79.50 92 PHE A N 1
ATOM 760 C CA . PHE A 1 92 ? 20.774 4.941 -14.262 1.00 79.50 92 PHE A CA 1
ATOM 761 C C . PHE A 1 92 ? 22.059 4.739 -13.437 1.00 79.50 92 PHE A C 1
ATOM 763 O O . PHE A 1 92 ? 22.219 5.306 -12.350 1.00 79.50 92 PHE A O 1
ATOM 770 N N . PHE A 1 93 ? 23.027 3.980 -13.961 1.00 77.50 93 PHE A N 1
ATOM 771 C CA . PHE A 1 93 ? 24.287 3.736 -13.254 1.00 77.50 93 PHE A CA 1
ATOM 772 C C . PHE A 1 93 ? 25.207 4.957 -13.251 1.00 77.50 93 PHE A C 1
ATOM 774 O O . PHE A 1 93 ? 25.912 5.152 -12.256 1.00 77.50 93 PHE A O 1
ATOM 781 N N . THR A 1 94 ? 25.175 5.765 -14.314 1.00 79.50 94 THR A N 1
ATOM 782 C CA . THR A 1 94 ? 25.925 7.025 -14.425 1.00 79.50 94 THR A CA 1
ATOM 783 C C . THR A 1 94 ? 25.445 8.051 -13.398 1.00 79.50 94 THR A C 1
ATOM 785 O O . THR A 1 94 ? 26.260 8.620 -12.674 1.00 79.50 94 THR A O 1
ATOM 788 N N . LEU A 1 95 ? 24.129 8.224 -13.254 1.00 79.94 95 LEU A N 1
ATOM 789 C CA . LEU A 1 95 ? 23.533 9.152 -12.286 1.00 79.94 95 LEU A CA 1
ATOM 790 C C . LEU A 1 95 ? 23.853 8.770 -10.838 1.00 79.94 95 LEU A C 1
ATOM 792 O O . LEU A 1 95 ? 24.260 9.617 -10.048 1.00 79.94 95 LEU A O 1
ATOM 796 N N . ARG A 1 96 ? 23.753 7.481 -10.500 1.00 77.00 96 ARG A N 1
ATOM 797 C CA . ARG A 1 96 ? 24.141 6.969 -9.175 1.00 77.00 96 ARG A CA 1
ATOM 798 C C . ARG A 1 96 ? 25.620 7.217 -8.858 1.00 77.00 96 ARG A C 1
ATOM 800 O O . ARG A 1 96 ? 25.963 7.397 -7.697 1.00 77.00 96 ARG A O 1
ATOM 807 N N . ARG A 1 97 ? 26.494 7.201 -9.871 1.00 79.75 97 ARG A N 1
ATOM 808 C CA . ARG A 1 97 ? 27.935 7.441 -9.708 1.00 79.75 97 ARG A CA 1
ATOM 809 C C . ARG A 1 97 ? 28.275 8.925 -9.535 1.00 79.75 97 ARG A C 1
ATOM 811 O O . ARG A 1 97 ? 29.250 9.216 -8.864 1.00 79.75 97 ARG A O 1
ATOM 818 N N . LEU A 1 98 ? 27.514 9.838 -10.140 1.00 79.12 98 LEU A N 1
ATOM 819 C CA . LEU A 1 98 ? 27.784 11.285 -10.107 1.00 79.12 98 LEU A CA 1
ATOM 820 C C . LEU A 1 98 ? 27.376 11.977 -8.795 1.00 79.12 98 LEU A C 1
ATOM 822 O O . LEU A 1 98 ? 27.755 13.120 -8.572 1.00 79.12 98 LEU A O 1
ATOM 826 N N . TYR A 1 99 ? 26.586 11.313 -7.953 1.00 71.94 99 TYR A N 1
ATOM 827 C CA . TYR A 1 99 ? 26.069 11.869 -6.698 1.00 71.94 99 TYR A CA 1
ATOM 828 C C . TYR A 1 99 ? 26.945 11.549 -5.465 1.00 71.94 99 TYR A C 1
ATOM 830 O O . TYR A 1 99 ? 26.606 11.948 -4.354 1.00 71.94 99 TYR A O 1
ATOM 838 N N . ASN A 1 100 ? 28.062 10.835 -5.641 1.00 61.44 100 ASN A N 1
ATOM 839 C CA . ASN A 1 100 ? 29.017 10.474 -4.587 1.00 61.44 100 ASN A CA 1
ATOM 840 C C . ASN A 1 100 ? 30.428 10.916 -4.968 1.00 61.44 100 ASN A C 1
ATOM 842 O O . ASN A 1 100 ? 31.183 11.295 -4.052 1.00 61.44 100 ASN A O 1
#

Organism: Enterococcus faecium (NCBI:txid1352)

Mean predicted aligned error: 13.06 Å

Secondary structure (DSSP, 8-state):
---------------HHHHHHHHHHHHHHHHHHTHHHHHHHHHHHHHHIIIIIGGGGGGGGGGB---TTTHHHHSPB-TTHHHHHHHH-HHHHHHHHHT-

Foldseek 3Di:
DDPPDPPDPPPPPPDVVNVVVVVVVVVVVVCVVCVVVCVVCVVVVVCCCVPPVVCVVVVLVCQFPDDVVLPSVRTHGNGCPNVCCCVVPPVNVVVVVVVD

Nearest PDB structures (foldseek):
  4tqu-assembly1_M  TM=8.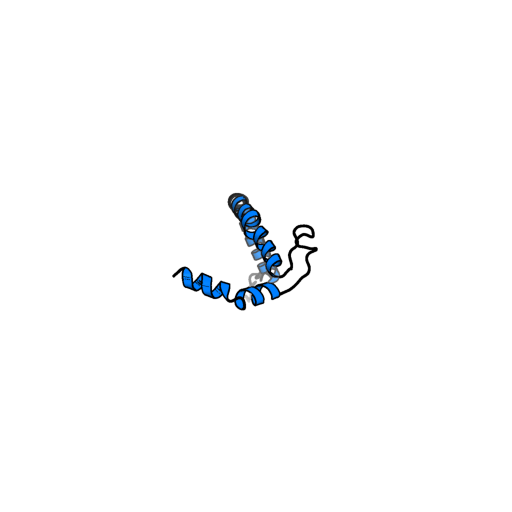586E-01  e=1.764E-01  Sphingomonas sp.
  8ja7-assembly1_A  TM=7.388E-01  e=6.870E+00  Mycobacterium tuberculosis H37Rv